Protein AF-A0A956CUQ5-F1 (afdb_monomer_lite)

Secondary structure (DSSP, 8-state):
-PPPPPPPPPPP-SS-B--TT-EEEEEESTTHHHHHHHHHHH-TTPEEEEEEE-SSSS-EEETTEEEE-GGGHHHHHHHSPPPSSEEEEESHHHHHHB--SEEEEE-TT--GGGS-HHHHHHHHT-SEEESS--HHHHHHHHHHT--

Structure (mmCIF, N/CA/C/O backbone):
data_AF-A0A956CUQ5-F1
#
_entry.id   AF-A0A956CUQ5-F1
#
loop_
_atom_site.group_PDB
_atom_site.id
_atom_site.type_symbol
_atom_site.label_atom_id
_atom_site.label_alt_id
_atom_site.label_comp_id
_atom_site.label_asym_id
_atom_site.label_entity_id
_atom_site.label_seq_id
_atom_site.pdbx_PDB_ins_code
_atom_site.Cartn_x
_atom_site.Cartn_y
_atom_site.Cartn_z
_atom_site.occupancy
_atom_site.B_iso_or_equiv
_atom_site.auth_seq_id
_atom_site.auth_comp_id
_atom_site.auth_asym_id
_atom_site.auth_atom_id
_atom_site.pdbx_PDB_model_num
ATOM 1 N N . MET A 1 1 ? 12.816 15.672 -29.940 1.00 44.91 1 MET A N 1
ATOM 2 C CA . MET A 1 1 ? 12.404 15.738 -28.522 1.00 44.91 1 MET A CA 1
ATOM 3 C C . MET A 1 1 ? 12.889 14.462 -27.861 1.00 44.91 1 MET A C 1
ATOM 5 O O . MET A 1 1 ? 12.649 13.420 -28.460 1.00 44.91 1 MET A O 1
ATOM 9 N N . PRO A 1 2 ? 13.615 14.499 -26.732 1.00 43.72 2 PRO A N 1
ATOM 10 C CA . PRO A 1 2 ? 13.915 13.272 -26.004 1.00 43.72 2 PRO A CA 1
ATOM 11 C C . PRO A 1 2 ? 12.586 12.643 -25.578 1.00 43.72 2 PRO A C 1
ATOM 13 O O . PRO A 1 2 ? 11.739 13.327 -25.000 1.00 43.72 2 PRO A O 1
ATOM 16 N N . THR A 1 3 ? 12.372 11.378 -25.931 1.00 50.38 3 THR A N 1
ATOM 17 C CA . THR A 1 3 ? 11.249 10.590 -25.419 1.00 50.38 3 THR A CA 1
ATOM 18 C C . THR A 1 3 ? 11.297 10.672 -23.893 1.00 50.38 3 THR A C 1
ATOM 20 O O . THR A 1 3 ? 12.386 10.487 -23.338 1.00 50.38 3 THR A O 1
ATOM 23 N N . PRO A 1 4 ? 10.189 10.994 -23.198 1.00 54.94 4 PRO A N 1
ATOM 24 C CA . PRO A 1 4 ? 10.163 10.902 -21.747 1.00 54.94 4 PRO A CA 1
ATOM 25 C C . PRO A 1 4 ? 10.649 9.506 -21.371 1.00 54.94 4 PRO A C 1
ATOM 27 O O . PRO A 1 4 ? 10.117 8.525 -21.887 1.00 54.94 4 PRO A O 1
ATOM 30 N N . LEU A 1 5 ? 11.697 9.416 -20.548 1.00 65.88 5 LEU A N 1
ATOM 31 C CA . LEU A 1 5 ? 12.140 8.122 -20.047 1.00 65.88 5 LEU A CA 1
ATOM 32 C C . LEU A 1 5 ? 10.938 7.481 -19.353 1.00 65.88 5 LEU A C 1
ATOM 34 O O . LEU A 1 5 ? 10.342 8.095 -18.462 1.00 65.88 5 LEU A O 1
ATOM 38 N N . GLU A 1 6 ? 10.560 6.286 -19.800 1.00 76.56 6 GLU A N 1
ATOM 39 C CA . GLU A 1 6 ? 9.502 5.513 -19.159 1.00 76.56 6 GLU A CA 1
ATOM 40 C C . GLU A 1 6 ? 9.833 5.359 -17.675 1.00 76.56 6 GLU A C 1
ATOM 42 O O . GLU A 1 6 ? 11.005 5.238 -17.301 1.00 76.56 6 GLU A O 1
ATOM 47 N N . ARG A 1 7 ? 8.819 5.414 -16.804 1.00 80.19 7 ARG A N 1
ATOM 48 C CA . ARG A 1 7 ? 9.055 5.204 -15.371 1.00 80.19 7 ARG A CA 1
ATOM 49 C C . ARG A 1 7 ? 9.670 3.814 -15.172 1.00 80.19 7 ARG A C 1
ATOM 51 O O . ARG A 1 7 ? 9.205 2.877 -15.819 1.00 80.19 7 ARG A O 1
ATOM 58 N N . PRO A 1 8 ? 10.675 3.664 -14.289 1.00 89.50 8 PRO A N 1
ATOM 59 C CA . PRO A 1 8 ? 11.215 2.350 -13.983 1.00 89.50 8 PRO A CA 1
ATOM 60 C C . PRO A 1 8 ? 10.109 1.423 -13.482 1.00 89.50 8 PRO A C 1
ATOM 62 O O . PRO A 1 8 ? 9.234 1.846 -12.718 1.00 89.50 8 PRO A O 1
ATOM 65 N N . GLU A 1 9 ? 10.174 0.161 -13.886 1.00 89.81 9 GLU A N 1
ATOM 66 C CA . GLU A 1 9 ? 9.292 -0.860 -13.339 1.00 89.81 9 GLU A CA 1
ATOM 67 C C . GLU A 1 9 ? 9.594 -1.102 -11.849 1.00 89.81 9 GLU A C 1
ATOM 69 O O . GLU A 1 9 ? 10.741 -0.947 -11.411 1.00 89.81 9 GLU A O 1
ATOM 74 N N . PRO A 1 10 ? 8.588 -1.503 -11.051 1.00 91.81 10 PRO A N 1
ATOM 75 C CA . PRO A 1 10 ? 8.809 -1.929 -9.676 1.00 91.81 10 PRO A CA 1
ATOM 76 C C . PRO A 1 10 ? 9.825 -3.081 -9.601 1.00 91.81 10 PRO A C 1
ATOM 78 O O . PRO A 1 10 ? 9.662 -4.069 -10.322 1.00 91.81 10 PRO A O 1
ATOM 81 N N . PRO A 1 11 ? 10.852 -2.995 -8.735 1.00 93.69 11 PRO A N 1
ATOM 82 C CA . PRO A 1 11 ? 11.844 -4.055 -8.609 1.00 93.69 11 PRO A CA 1
ATOM 83 C C . PRO A 1 11 ? 11.231 -5.322 -8.004 1.00 93.69 11 PRO A C 1
ATOM 85 O O . PRO A 1 11 ? 10.273 -5.276 -7.230 1.00 93.69 11 PRO A O 1
ATOM 88 N N . ALA A 1 12 ? 11.827 -6.473 -8.313 1.00 93.88 12 ALA A N 1
ATOM 89 C CA . ALA A 1 12 ? 11.543 -7.705 -7.590 1.00 93.88 12 ALA A CA 1
ATOM 90 C C . ALA A 1 12 ? 12.210 -7.647 -6.207 1.00 93.88 12 ALA A C 1
ATOM 92 O O . ALA A 1 12 ? 13.434 -7.595 -6.105 1.00 93.88 12 ALA A O 1
ATOM 93 N N . ILE A 1 13 ? 11.406 -7.666 -5.144 1.00 94.62 13 ILE A N 1
ATOM 94 C CA . ILE A 1 13 ? 11.886 -7.569 -3.764 1.00 94.62 13 ILE A CA 1
ATOM 95 C C . ILE A 1 13 ? 11.675 -8.910 -3.072 1.00 94.62 13 ILE A C 1
ATOM 97 O O . ILE A 1 13 ? 10.548 -9.328 -2.823 1.00 94.62 13 ILE A O 1
ATOM 101 N N . ALA A 1 14 ? 12.780 -9.593 -2.766 1.00 91.50 14 ALA A N 1
ATOM 102 C CA . ALA A 1 14 ? 12.744 -10.893 -2.097 1.00 91.50 14 ALA A CA 1
ATOM 103 C C . ALA A 1 14 ? 12.267 -10.788 -0.639 1.00 91.50 14 ALA A C 1
ATOM 105 O O . ALA A 1 14 ? 11.558 -11.668 -0.156 1.00 91.50 14 ALA A O 1
ATOM 106 N N . THR A 1 15 ? 12.634 -9.699 0.043 1.00 95.31 15 THR A N 1
ATOM 107 C CA . THR A 1 15 ? 12.302 -9.464 1.452 1.00 95.31 15 THR A CA 1
ATOM 108 C C . THR A 1 15 ? 11.722 -8.061 1.619 1.00 95.31 15 THR A C 1
ATOM 110 O O . THR A 1 15 ? 12.484 -7.109 1.808 1.00 95.31 15 THR A O 1
ATOM 113 N N . PRO A 1 16 ? 10.390 -7.907 1.532 1.00 96.50 16 PRO A N 1
ATOM 114 C CA . PRO A 1 16 ? 9.736 -6.628 1.780 1.00 96.50 16 PRO A CA 1
ATOM 115 C C . PRO A 1 16 ? 9.968 -6.140 3.215 1.00 96.50 16 PRO A C 1
ATOM 117 O O . PRO A 1 16 ? 10.102 -6.940 4.146 1.00 96.50 16 PRO A O 1
ATOM 120 N N . LEU A 1 17 ? 9.987 -4.821 3.404 1.00 97.19 17 LEU A N 1
ATOM 121 C CA . LEU A 1 17 ? 10.137 -4.194 4.716 1.00 97.19 17 LEU A CA 1
ATOM 122 C C . LEU A 1 17 ? 8.955 -4.541 5.610 1.00 97.19 17 LEU A C 1
ATOM 124 O O . LEU A 1 17 ? 7.805 -4.434 5.196 1.00 97.19 17 LEU A O 1
ATOM 128 N N . ALA A 1 18 ? 9.238 -4.906 6.852 1.00 95.75 18 ALA A N 1
ATOM 129 C CA . ALA A 1 18 ? 8.221 -5.085 7.872 1.00 95.75 18 ALA A CA 1
ATOM 130 C C . ALA A 1 18 ? 8.372 -3.993 8.929 1.00 95.75 18 ALA A C 1
ATOM 132 O O . ALA A 1 18 ? 9.486 -3.698 9.359 1.00 95.75 18 ALA A O 1
ATOM 133 N N . PHE A 1 19 ? 7.242 -3.455 9.381 1.00 93.81 19 PHE A N 1
ATOM 134 C CA . PHE A 1 19 ? 7.180 -2.431 10.420 1.00 93.81 19 PHE A CA 1
ATOM 135 C C . PHE A 1 19 ? 6.326 -2.951 11.584 1.00 93.81 19 PHE A C 1
ATOM 137 O O . PHE A 1 19 ? 5.116 -2.723 11.621 1.00 93.81 19 PHE A O 1
ATOM 144 N N . PRO A 1 20 ? 6.918 -3.735 12.507 1.00 91.62 20 PRO A N 1
ATOM 145 C CA . PRO A 1 20 ? 6.187 -4.302 13.634 1.00 91.62 20 PRO A CA 1
ATOM 146 C C . PRO A 1 20 ? 5.506 -3.214 14.469 1.00 91.62 20 PRO A C 1
ATOM 148 O O . PRO A 1 20 ? 6.112 -2.192 14.778 1.00 91.62 20 PRO A O 1
ATOM 151 N N . GLY A 1 21 ? 4.247 -3.444 14.847 1.00 91.00 21 GLY A N 1
ATOM 152 C CA . GLY A 1 21 ? 3.456 -2.478 15.617 1.00 91.00 21 GLY A CA 1
ATOM 153 C C . GLY A 1 21 ? 2.864 -1.330 14.794 1.00 91.00 21 GLY A C 1
ATOM 154 O O . GLY A 1 21 ? 2.155 -0.502 15.353 1.00 91.00 21 GLY A O 1
ATOM 155 N N . THR A 1 22 ? 3.112 -1.284 13.482 1.00 94.81 22 THR A N 1
ATOM 156 C CA . THR A 1 22 ? 2.431 -0.384 12.546 1.00 94.81 22 THR A CA 1
ATOM 157 C C . THR A 1 22 ? 1.457 -1.189 11.693 1.00 94.81 22 THR A C 1
ATOM 159 O O . THR A 1 22 ? 1.841 -2.171 11.058 1.00 94.81 22 THR A O 1
ATOM 162 N N . THR A 1 23 ? 0.201 -0.760 11.637 1.00 96.56 23 THR A N 1
ATOM 163 C CA . THR A 1 23 ? -0.746 -1.245 10.631 1.00 96.56 23 THR A CA 1
ATOM 164 C C . THR A 1 23 ? -0.410 -0.579 9.308 1.00 96.56 23 THR A C 1
ATOM 166 O O . THR A 1 23 ? -0.436 0.646 9.205 1.00 96.56 23 THR A O 1
ATOM 169 N N . VAL A 1 24 ? -0.076 -1.371 8.292 1.00 97.38 24 VAL A N 1
ATOM 170 C CA . VAL A 1 24 ? 0.302 -0.842 6.978 1.00 97.38 24 VAL A CA 1
ATOM 171 C C . VAL A 1 24 ? -0.757 -1.205 5.951 1.00 97.38 24 VAL A C 1
ATOM 173 O O . VAL A 1 24 ? -1.022 -2.382 5.714 1.00 97.38 24 VAL A O 1
ATOM 176 N N . VAL A 1 25 ? -1.328 -0.200 5.301 1.00 98.12 25 VAL A N 1
ATOM 177 C CA . VAL A 1 25 ? -2.223 -0.372 4.156 1.00 98.12 25 VAL A CA 1
ATOM 178 C C . VAL A 1 25 ? -1.455 0.020 2.904 1.00 98.12 25 VAL A C 1
ATOM 180 O O . VAL A 1 25 ? -1.044 1.167 2.782 1.00 98.12 25 VAL A O 1
ATOM 183 N N . ALA A 1 26 ? -1.246 -0.909 1.977 1.00 98.19 26 ALA A N 1
ATOM 184 C CA . ALA A 1 26 ? -0.696 -0.597 0.662 1.00 98.19 26 ALA A CA 1
ATOM 185 C C . ALA A 1 26 ? -1.841 -0.479 -0.342 1.00 98.19 26 ALA A C 1
ATOM 187 O O . ALA A 1 26 ? -2.580 -1.439 -0.548 1.00 98.19 26 ALA A O 1
ATOM 188 N N . VAL A 1 27 ? -1.975 0.682 -0.973 1.00 98.38 27 VAL A N 1
ATOM 189 C CA . VAL A 1 27 ? -2.978 0.950 -2.005 1.00 98.38 27 VAL A CA 1
ATOM 190 C C . VAL A 1 27 ? -2.255 1.204 -3.317 1.00 98.38 27 VAL A C 1
ATOM 192 O O . VAL A 1 27 ? -1.389 2.072 -3.388 1.00 98.38 27 VAL A O 1
ATOM 195 N N . PHE A 1 28 ? -2.603 0.470 -4.369 1.00 97.81 28 PHE A N 1
ATOM 196 C CA . PHE A 1 28 ? -2.052 0.741 -5.692 1.00 97.81 28 PHE A CA 1
ATOM 197 C C . PHE A 1 28 ? -3.093 0.609 -6.802 1.00 97.81 28 PHE A C 1
ATOM 199 O O . PHE A 1 28 ? -4.047 -0.165 -6.698 1.00 97.81 28 PHE A O 1
ATOM 206 N N . GLY A 1 29 ? -2.872 1.352 -7.883 1.00 96.31 29 GLY A N 1
ATOM 207 C CA . GLY A 1 29 ? -3.740 1.404 -9.054 1.00 96.31 29 GLY A CA 1
ATOM 208 C C . GLY A 1 29 ? -4.410 2.771 -9.238 1.00 96.31 29 GLY A C 1
ATOM 209 O O . GLY A 1 29 ? -4.146 3.718 -8.490 1.00 96.31 29 GLY A O 1
ATOM 210 N N . PRO A 1 30 ? -5.269 2.923 -10.257 1.00 95.81 30 PRO A N 1
ATOM 211 C CA . PRO A 1 30 ? -5.909 4.201 -10.544 1.00 95.81 30 PRO A CA 1
ATOM 212 C C . PRO A 1 30 ? -6.717 4.727 -9.351 1.00 95.81 30 PRO A C 1
ATOM 214 O O . PRO A 1 30 ? -7.491 4.008 -8.731 1.00 95.81 30 PRO A O 1
ATOM 217 N N . GLY A 1 31 ? -6.520 5.999 -8.997 1.00 95.81 31 GLY A N 1
ATOM 218 C CA . GLY A 1 31 ? -7.217 6.624 -7.867 1.00 95.81 31 GLY A CA 1
ATOM 219 C C . GLY A 1 31 ? -6.697 6.243 -6.472 1.00 95.81 31 GLY A C 1
ATOM 220 O O . GLY A 1 31 ? -7.294 6.669 -5.484 1.00 95.81 31 GLY A O 1
ATOM 221 N N . GLU A 1 32 ? -5.569 5.527 -6.368 1.00 96.75 32 GLU A N 1
ATOM 222 C CA . GLU A 1 32 ? -4.922 5.142 -5.098 1.00 96.75 32 GLU A CA 1
ATOM 223 C C . GLU A 1 32 ? -4.769 6.304 -4.107 1.00 96.75 32 GLU A C 1
ATOM 225 O O . GLU A 1 32 ? -5.074 6.152 -2.926 1.00 96.75 32 GLU A O 1
ATOM 230 N N . ARG A 1 33 ? -4.379 7.496 -4.583 1.00 96.06 33 ARG A N 1
ATOM 231 C CA . ARG A 1 33 ? -4.229 8.678 -3.725 1.00 96.06 33 ARG A CA 1
ATOM 232 C C . ARG A 1 33 ? -5.566 9.139 -3.157 1.00 96.06 33 ARG A C 1
ATOM 234 O O . ARG A 1 33 ? -5.656 9.383 -1.964 1.00 96.06 33 ARG A O 1
ATOM 241 N N . ALA A 1 34 ? -6.601 9.249 -3.988 1.00 96.31 34 ALA A N 1
ATOM 242 C CA . ALA A 1 34 ? -7.923 9.669 -3.526 1.00 96.31 34 ALA A CA 1
ATOM 243 C C . ALA A 1 34 ? -8.505 8.664 -2.519 1.00 96.31 34 ALA A C 1
ATOM 245 O O . ALA A 1 34 ? -9.110 9.058 -1.526 1.00 96.31 34 ALA A O 1
ATOM 246 N N . PHE A 1 35 ? -8.267 7.370 -2.746 1.00 97.88 35 PHE A N 1
ATOM 247 C CA . PHE A 1 35 ? -8.653 6.313 -1.820 1.00 97.88 35 PHE A CA 1
ATOM 248 C C . PHE A 1 35 ? -7.914 6.430 -0.478 1.00 97.88 35 PHE A C 1
ATOM 250 O O . PHE A 1 35 ? -8.543 6.404 0.577 1.00 97.88 35 PHE A O 1
ATOM 257 N N . ALA A 1 36 ? -6.594 6.619 -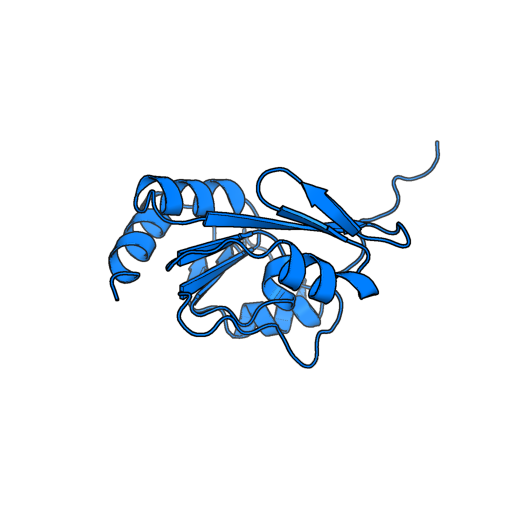0.506 1.00 96.94 36 ALA A N 1
ATOM 258 C CA . ALA A 1 36 ? -5.784 6.794 0.696 1.00 96.94 36 ALA A CA 1
ATOM 259 C C . ALA A 1 36 ? -6.150 8.065 1.479 1.00 96.94 36 ALA A C 1
ATOM 261 O O . ALA A 1 36 ? -6.239 8.036 2.704 1.00 96.94 36 ALA A O 1
ATOM 262 N N . GLU A 1 37 ? -6.430 9.164 0.780 1.00 96.19 37 GLU A N 1
ATOM 263 C CA . GLU A 1 37 ? -6.915 10.407 1.382 1.00 96.19 37 GLU A CA 1
ATOM 264 C C . GLU A 1 37 ? -8.273 10.226 2.066 1.00 96.19 37 GLU A C 1
ATOM 266 O O . GLU A 1 37 ? -8.482 10.75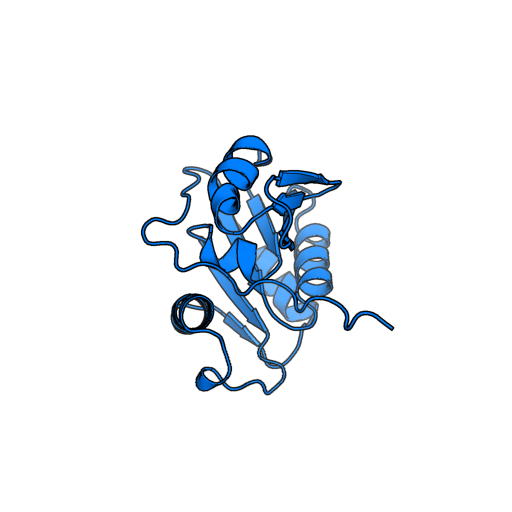1 3.156 1.00 96.19 37 GLU A O 1
ATOM 271 N N . ALA A 1 38 ? -9.176 9.431 1.486 1.00 96.88 38 ALA A N 1
ATOM 272 C CA . ALA A 1 38 ? -10.441 9.090 2.129 1.00 96.88 38 ALA A CA 1
ATOM 273 C C . ALA A 1 38 ? -10.236 8.242 3.401 1.00 96.88 38 ALA A C 1
ATOM 275 O O . ALA A 1 38 ? -10.909 8.483 4.404 1.00 96.88 38 ALA A O 1
ATOM 276 N N . ILE A 1 39 ? -9.263 7.316 3.413 1.00 96.69 39 ILE A N 1
ATOM 277 C CA . ILE A 1 39 ? -8.873 6.611 4.648 1.00 96.69 39 ILE A CA 1
ATOM 278 C C . ILE A 1 39 ? -8.363 7.615 5.685 1.00 96.69 39 ILE A C 1
ATOM 280 O O . ILE A 1 39 ? -8.827 7.588 6.821 1.00 96.69 39 ILE A O 1
ATOM 284 N N . ARG A 1 40 ? -7.450 8.521 5.309 1.00 95.31 40 ARG A N 1
ATOM 285 C CA . ARG A 1 40 ? -6.904 9.537 6.225 1.00 95.31 40 ARG A CA 1
ATOM 286 C C . ARG A 1 40 ? -7.980 10.491 6.747 1.00 95.31 40 ARG A C 1
ATOM 288 O O . ARG A 1 40 ? -7.939 10.875 7.909 1.00 95.31 40 ARG A O 1
ATOM 295 N N . ALA A 1 41 ? -8.963 10.858 5.930 1.00 95.50 41 ALA A N 1
ATOM 296 C CA . ALA A 1 41 ? -10.082 11.685 6.373 1.00 95.50 41 ALA A CA 1
ATOM 297 C C . ALA A 1 41 ? -10.904 10.992 7.476 1.00 95.50 41 ALA A C 1
ATOM 299 O O . ALA A 1 41 ? -11.341 11.648 8.420 1.00 95.50 41 ALA A O 1
ATOM 300 N N . ALA A 1 42 ? -11.074 9.669 7.385 1.00 95.56 42 ALA A N 1
ATOM 301 C CA . ALA A 1 42 ? -11.726 8.860 8.413 1.00 95.56 42 ALA A CA 1
ATOM 302 C C . ALA A 1 42 ? -10.799 8.498 9.594 1.00 95.56 42 ALA A C 1
ATOM 304 O O . ALA A 1 42 ? -11.287 8.218 10.689 1.00 95.56 42 ALA A O 1
ATOM 305 N N . ARG A 1 43 ? -9.476 8.501 9.383 1.00 94.88 43 ARG A N 1
ATOM 306 C CA . ARG A 1 43 ? -8.422 8.167 10.357 1.00 94.88 43 ARG A CA 1
ATOM 307 C C . ARG A 1 43 ? -7.313 9.228 10.315 1.00 94.88 43 ARG A C 1
ATOM 309 O O . ARG A 1 43 ? -6.289 9.005 9.665 1.00 94.88 43 ARG A O 1
ATOM 316 N N . PRO A 1 44 ? -7.496 10.395 10.964 1.00 94.06 44 PRO A N 1
ATOM 317 C CA . PRO A 1 44 ? -6.543 11.507 10.890 1.00 94.06 44 PRO A CA 1
ATOM 318 C C . PRO A 1 44 ? -5.137 11.185 11.414 1.00 94.06 44 PRO A C 1
ATOM 320 O O . PRO A 1 44 ? -4.187 11.895 11.097 1.00 94.06 44 PRO A O 1
ATOM 323 N N . GLU A 1 45 ? -4.990 10.125 12.210 1.00 93.56 45 GLU A N 1
ATOM 324 C CA . GLU A 1 45 ? -3.707 9.601 12.675 1.00 93.56 45 GLU A CA 1
ATOM 325 C C . GLU A 1 45 ? -2.932 8.813 11.606 1.00 93.56 45 GLU A C 1
ATOM 327 O O . GLU A 1 45 ? -1.764 8.487 11.819 1.00 93.56 45 GLU A O 1
ATOM 332 N N . ALA A 1 46 ? -3.569 8.477 10.478 1.00 95.38 46 ALA A N 1
ATOM 333 C CA . ALA A 1 46 ? -2.941 7.749 9.387 1.00 95.38 46 ALA A CA 1
ATOM 334 C C . ALA A 1 46 ? -1.908 8.626 8.671 1.00 95.38 46 ALA A C 1
ATOM 336 O O . ALA A 1 46 ? -2.240 9.660 8.081 1.00 95.38 46 ALA A O 1
ATOM 337 N N . ALA A 1 47 ? -0.654 8.179 8.655 1.00 95.88 47 ALA A N 1
ATOM 338 C CA . ALA A 1 47 ? 0.368 8.797 7.823 1.00 95.88 47 ALA A CA 1
ATOM 339 C C . ALA A 1 47 ? 0.215 8.331 6.367 1.00 95.88 47 ALA A C 1
ATOM 341 O O . ALA A 1 47 ? 0.036 7.140 6.113 1.00 95.88 47 ALA A O 1
ATOM 342 N N . LEU A 1 48 ? 0.316 9.260 5.412 1.00 95.94 48 LEU A N 1
ATOM 343 C CA . LEU A 1 48 ? 0.374 8.932 3.985 1.00 95.94 48 LEU A CA 1
ATOM 344 C C . LEU A 1 48 ? 1.826 8.875 3.521 1.00 95.94 48 LEU A C 1
ATOM 346 O O . LEU A 1 48 ? 2.603 9.779 3.831 1.00 95.94 48 LEU A O 1
ATOM 350 N N . VAL A 1 49 ? 2.171 7.825 2.774 1.00 96.62 49 VAL A N 1
ATOM 351 C CA . VAL A 1 49 ? 3.517 7.633 2.218 1.00 96.62 49 VAL A CA 1
ATOM 352 C C . VAL A 1 49 ? 3.429 7.233 0.752 1.00 96.62 49 VAL A C 1
ATOM 354 O O . VAL A 1 49 ? 2.862 6.205 0.411 1.00 96.62 49 VAL A O 1
ATOM 357 N N . GLU A 1 50 ? 4.043 7.994 -0.137 1.00 95.81 50 GLU A N 1
ATOM 358 C CA . GLU A 1 50 ? 4.193 7.613 -1.539 1.00 95.81 50 GLU A CA 1
ATOM 359 C C . GLU A 1 50 ? 5.626 7.191 -1.840 1.00 95.81 50 GLU A C 1
ATOM 361 O O . GLU A 1 50 ? 6.579 7.869 -1.457 1.00 95.81 50 GLU A O 1
ATOM 366 N N . ALA A 1 51 ? 5.791 6.099 -2.584 1.00 94.81 51 ALA A N 1
ATOM 367 C CA . ALA A 1 51 ? 7.080 5.738 -3.158 1.00 94.81 51 ALA A CA 1
ATOM 368 C C . ALA A 1 51 ? 7.021 5.858 -4.681 1.00 94.81 51 ALA A C 1
ATOM 370 O O . ALA A 1 51 ? 6.271 5.144 -5.347 1.00 94.81 51 ALA A O 1
ATOM 371 N N . THR A 1 52 ? 7.840 6.745 -5.244 1.00 93.81 52 THR A N 1
ATOM 372 C CA . THR A 1 52 ? 7.972 6.912 -6.698 1.00 93.81 52 THR A CA 1
ATOM 373 C C . THR A 1 52 ? 9.343 6.447 -7.173 1.00 93.81 52 THR A C 1
ATOM 375 O O . THR A 1 52 ? 10.365 6.766 -6.568 1.00 93.81 52 THR A O 1
ATOM 378 N N . LEU A 1 53 ? 9.385 5.737 -8.302 1.00 93.62 53 LEU A N 1
ATOM 379 C CA . LEU A 1 53 ? 10.636 5.306 -8.923 1.00 93.62 53 LEU A CA 1
ATOM 380 C C . LEU A 1 53 ? 11.143 6.302 -9.963 1.00 93.62 53 LEU A C 1
ATOM 382 O O . LEU A 1 53 ? 10.367 6.869 -10.736 1.00 93.62 53 LEU A O 1
ATOM 386 N N . ARG A 1 54 ? 12.466 6.471 -10.015 1.00 91.75 54 ARG A N 1
ATOM 387 C CA . ARG A 1 54 ? 13.180 7.232 -11.050 1.00 91.75 54 ARG A CA 1
ATOM 388 C C . ARG A 1 54 ? 14.471 6.530 -11.466 1.00 91.75 54 ARG A C 1
ATOM 390 O O . ARG A 1 54 ? 15.074 5.828 -10.669 1.00 91.75 54 ARG A O 1
ATOM 397 N N . HIS A 1 55 ? 14.942 6.797 -12.683 1.00 86.38 55 HIS A N 1
ATOM 398 C CA . HIS A 1 55 ? 16.231 6.288 -13.192 1.00 86.38 55 HIS A CA 1
ATOM 399 C C . HIS A 1 55 ? 17.468 6.978 -12.590 1.00 86.38 55 HIS A C 1
ATOM 401 O O . HIS A 1 55 ? 18.592 6.657 -12.957 1.00 86.38 55 HIS A O 1
ATOM 407 N N . ALA A 1 56 ? 17.301 7.965 -11.705 1.00 79.81 56 ALA A N 1
ATOM 408 C CA . ALA A 1 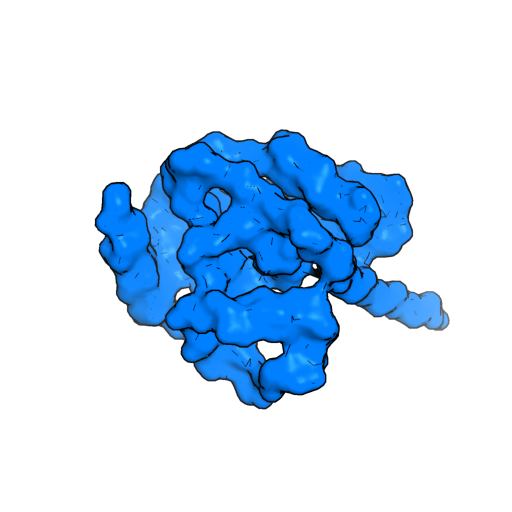56 ? 18.443 8.623 -11.070 1.00 79.81 56 ALA A CA 1
ATOM 409 C C . ALA A 1 56 ? 19.140 7.663 -10.099 1.00 79.81 56 ALA A C 1
ATOM 411 O O . ALA A 1 56 ? 18.462 6.918 -9.405 1.00 79.81 56 ALA A O 1
ATOM 412 N N . ALA A 1 57 ? 20.466 7.734 -9.987 1.00 74.12 57 ALA A N 1
ATOM 413 C CA . ALA A 1 57 ? 21.286 6.826 -9.176 1.00 74.12 57 ALA A CA 1
ATOM 414 C C . ALA A 1 57 ? 21.189 7.044 -7.643 1.00 74.12 57 ALA A C 1
ATOM 416 O O . ALA A 1 57 ? 22.127 6.737 -6.912 1.00 74.12 57 ALA A O 1
ATOM 417 N N . SER A 1 58 ? 20.095 7.624 -7.139 1.00 87.69 58 SER A N 1
ATOM 418 C CA . SER A 1 58 ? 19.915 7.951 -5.718 1.00 87.69 58 SER A CA 1
ATOM 419 C C . SER A 1 58 ? 18.443 8.130 -5.337 1.00 87.69 58 SER A C 1
ATOM 421 O O . SER A 1 58 ? 17.549 8.147 -6.196 1.00 87.69 58 SER A O 1
ATOM 423 N N . TRP A 1 59 ? 18.188 8.320 -4.040 1.00 93.50 59 TRP A N 1
ATOM 424 C CA . TRP A 1 59 ? 16.875 8.677 -3.514 1.00 93.50 59 TRP A CA 1
ATOM 425 C C . TRP A 1 59 ? 16.856 10.075 -2.880 1.00 93.50 59 TRP A C 1
ATOM 427 O O . TRP A 1 59 ? 17.898 10.627 -2.533 1.00 93.50 59 TRP A O 1
ATOM 437 N N . GLU A 1 60 ? 15.668 10.668 -2.792 1.00 92.81 60 GLU A N 1
ATOM 438 C CA . GLU A 1 60 ? 15.409 11.938 -2.109 1.00 92.81 60 GLU A CA 1
ATOM 439 C C . GLU A 1 60 ? 14.071 11.877 -1.348 1.00 92.81 60 GLU A C 1
ATOM 441 O O . GLU A 1 60 ? 13.116 11.263 -1.848 1.00 92.81 60 GLU A O 1
ATOM 446 N N . PRO A 1 61 ? 13.969 12.507 -0.164 1.00 90.69 61 PRO A N 1
ATOM 447 C CA . PRO A 1 61 ? 12.699 12.646 0.536 1.00 90.69 61 PRO A CA 1
ATOM 448 C C . PRO A 1 61 ? 11.785 13.644 -0.183 1.00 90.69 61 PRO A C 1
ATOM 450 O O . PRO A 1 61 ? 12.243 14.588 -0.833 1.00 90.69 61 PRO A O 1
ATOM 453 N N . ARG A 1 62 ? 10.475 13.460 -0.028 1.00 89.06 62 ARG A N 1
ATOM 454 C CA . ARG A 1 62 ? 9.435 14.400 -0.454 1.00 89.06 62 ARG A CA 1
ATOM 455 C C . ARG A 1 62 ? 8.382 14.554 0.628 1.00 89.06 62 ARG A C 1
ATOM 457 O O . ARG A 1 62 ? 8.303 13.752 1.555 1.00 89.06 62 ARG A O 1
ATOM 464 N N . ASP A 1 63 ? 7.568 15.593 0.488 1.00 85.00 63 ASP A N 1
ATOM 465 C CA . ASP A 1 63 ? 6.398 15.754 1.341 1.00 85.00 63 ASP A CA 1
ATOM 466 C C . ASP A 1 63 ? 5.484 14.529 1.192 1.00 85.00 63 ASP A C 1
ATOM 468 O O . ASP A 1 63 ? 5.040 14.210 0.086 1.00 85.00 63 ASP A O 1
ATOM 472 N N . GLY A 1 64 ? 5.300 13.793 2.289 1.00 83.44 64 GLY A N 1
ATOM 473 C CA . GLY A 1 64 ? 4.533 12.550 2.314 1.00 83.44 64 GLY A CA 1
ATOM 474 C C . GLY A 1 64 ? 5.119 11.392 1.496 1.00 83.44 64 GLY A C 1
ATOM 475 O O . GLY A 1 64 ? 4.348 10.563 1.020 1.00 83.44 64 GLY A O 1
ATOM 476 N N . GLY A 1 65 ? 6.441 11.300 1.283 1.00 91.38 65 GLY A N 1
ATOM 477 C CA . GLY A 1 65 ? 6.999 10.159 0.546 1.00 91.38 65 GLY A CA 1
ATOM 478 C C . GLY A 1 65 ? 8.485 10.210 0.195 1.00 91.38 65 GLY A C 1
ATOM 479 O O . GLY A 1 65 ? 9.259 11.009 0.717 1.00 91.38 65 GLY A O 1
ATOM 480 N N . VAL A 1 66 ? 8.882 9.342 -0.735 1.00 94.44 66 VAL A N 1
ATOM 481 C CA . VAL A 1 66 ? 10.241 9.251 -1.283 1.00 94.44 66 VAL A CA 1
ATOM 482 C C . VAL A 1 66 ? 10.224 9.090 -2.794 1.00 94.44 66 VAL A C 1
ATOM 484 O O . VAL A 1 66 ? 9.326 8.477 -3.378 1.00 94.44 66 VAL A O 1
ATOM 487 N N . VAL A 1 67 ? 11.273 9.597 -3.436 1.00 94.38 67 VAL A N 1
ATOM 488 C CA . VAL A 1 67 ? 11.580 9.268 -4.827 1.00 94.38 67 VAL A CA 1
ATOM 489 C C . VAL A 1 67 ? 12.925 8.576 -4.874 1.00 94.38 67 VAL A C 1
ATOM 491 O O . VAL A 1 67 ? 13.918 9.156 -4.450 1.00 94.38 67 VAL A O 1
ATOM 494 N N . ALA A 1 68 ? 12.973 7.353 -5.393 1.00 94.69 68 ALA A N 1
ATOM 495 C CA . ALA A 1 68 ? 14.153 6.499 -5.309 1.00 94.69 68 ALA A CA 1
ATOM 496 C C . ALA A 1 68 ? 14.496 5.819 -6.638 1.00 94.69 68 ALA A C 1
ATOM 498 O O . ALA A 1 68 ? 13.626 5.559 -7.472 1.00 94.69 68 ALA A O 1
ATOM 499 N N . HIS A 1 69 ? 15.777 5.497 -6.813 1.00 94.94 69 HIS A N 1
ATOM 500 C CA . HIS A 1 69 ? 16.188 4.430 -7.723 1.00 94.94 69 HIS A CA 1
ATOM 501 C C . HIS A 1 69 ? 15.575 3.093 -7.269 1.00 94.94 69 HIS A C 1
ATOM 503 O O . HIS A 1 69 ? 15.484 2.890 -6.054 1.00 94.94 69 HIS A O 1
ATOM 509 N N . PRO A 1 70 ? 15.225 2.153 -8.172 1.00 94.38 70 PRO A N 1
ATOM 510 C CA . PRO A 1 70 ? 14.775 0.813 -7.783 1.00 94.38 70 PRO A CA 1
ATOM 511 C C . PRO A 1 70 ? 15.694 0.130 -6.760 1.00 94.38 70 PRO A C 1
ATOM 513 O O . PRO A 1 70 ? 15.209 -0.377 -5.752 1.00 94.38 70 PRO A O 1
ATOM 516 N N . ASP A 1 71 ? 17.013 0.219 -6.952 1.00 94.12 71 ASP A N 1
ATOM 517 C CA . ASP A 1 71 ? 17.999 -0.386 -6.038 1.00 94.12 71 ASP A CA 1
ATOM 518 C C . ASP A 1 71 ? 18.086 0.310 -4.669 1.00 94.12 71 ASP A C 1
ATOM 520 O O . ASP A 1 71 ? 18.548 -0.288 -3.704 1.00 94.12 71 ASP A O 1
ATOM 524 N N . ALA A 1 72 ? 17.639 1.565 -4.569 1.00 95.00 72 ALA A N 1
ATOM 525 C CA . ALA A 1 72 ? 17.670 2.358 -3.337 1.00 95.00 72 ALA A CA 1
ATOM 526 C C . ALA A 1 72 ? 16.302 2.428 -2.634 1.00 95.00 72 ALA A C 1
ATOM 528 O O . ALA A 1 72 ? 16.176 3.076 -1.597 1.00 95.00 72 ALA A O 1
ATOM 529 N N . LEU A 1 73 ? 15.265 1.792 -3.192 1.00 95.62 73 LEU A N 1
ATOM 530 C CA . LEU A 1 73 ? 13.880 1.924 -2.731 1.00 95.62 73 LEU A CA 1
ATOM 531 C C . LEU A 1 73 ? 13.695 1.494 -1.270 1.00 95.62 73 LEU A C 1
ATOM 533 O O . LEU A 1 73 ? 13.027 2.182 -0.501 1.00 95.62 73 LEU A O 1
ATOM 537 N N . LEU A 1 74 ? 14.286 0.359 -0.890 1.00 95.88 74 LEU A N 1
ATOM 538 C CA . LEU A 1 74 ? 14.164 -0.175 0.466 1.00 95.88 74 LEU A CA 1
ATOM 539 C C . LEU A 1 74 ? 14.833 0.737 1.495 1.00 95.88 74 LEU A C 1
ATOM 541 O O . LEU A 1 74 ? 14.280 0.952 2.569 1.00 95.88 74 LEU A O 1
ATOM 545 N N . ASP A 1 75 ? 16.004 1.278 1.175 1.00 95.12 75 ASP A N 1
ATOM 546 C CA . ASP A 1 75 ? 16.734 2.146 2.096 1.00 95.12 75 ASP A CA 1
ATOM 547 C C . ASP A 1 75 ? 16.046 3.507 2.225 1.00 95.12 75 ASP A C 1
ATOM 549 O O . ASP A 1 75 ? 15.818 3.969 3.341 1.00 95.12 75 ASP A O 1
ATOM 553 N N . ALA A 1 76 ? 15.557 4.063 1.113 1.00 94.62 76 ALA A N 1
ATOM 554 C CA . ALA A 1 76 ? 14.736 5.270 1.117 1.00 94.62 76 ALA A CA 1
ATOM 555 C C . ALA A 1 76 ? 13.502 5.133 2.025 1.00 94.62 76 ALA A C 1
ATOM 557 O O . ALA A 1 76 ? 13.228 6.003 2.848 1.00 94.62 76 ALA A O 1
ATOM 558 N N . LEU A 1 77 ? 12.762 4.025 1.902 1.00 95.62 77 LEU A N 1
ATOM 559 C CA . LEU A 1 77 ? 11.556 3.793 2.699 1.00 95.62 77 LEU A CA 1
ATOM 560 C C . LEU A 1 77 ? 11.850 3.537 4.176 1.00 95.62 77 LEU A C 1
ATOM 562 O O . LEU A 1 77 ? 11.068 3.976 5.010 1.00 95.62 77 LEU A O 1
ATOM 566 N N . LYS A 1 78 ? 12.950 2.854 4.515 1.00 94.44 78 LYS A N 1
ATOM 567 C CA . LYS A 1 78 ? 13.367 2.683 5.916 1.00 94.44 78 LYS A CA 1
ATOM 568 C C . LYS A 1 78 ? 13.689 4.023 6.569 1.00 94.44 78 LYS A C 1
ATOM 570 O O . LYS A 1 78 ? 13.298 4.244 7.709 1.00 94.44 78 LYS A O 1
ATOM 575 N N . GLU A 1 79 ? 14.417 4.887 5.865 1.00 91.81 79 GLU A N 1
ATOM 576 C CA . GLU A 1 79 ? 14.865 6.173 6.405 1.00 91.81 79 GLU A CA 1
ATOM 577 C C . GLU A 1 79 ? 13.731 7.198 6.500 1.00 91.81 79 GLU A C 1
ATOM 579 O O . GLU A 1 79 ? 13.662 7.950 7.470 1.00 91.81 79 GLU A O 1
ATOM 584 N N . ALA A 1 80 ? 12.820 7.213 5.527 1.00 90.88 80 ALA A N 1
ATOM 585 C CA . ALA A 1 80 ? 11.697 8.148 5.488 1.00 90.88 80 ALA A CA 1
ATOM 586 C C . ALA A 1 80 ? 10.420 7.623 6.170 1.00 90.88 80 ALA A C 1
ATOM 588 O O . ALA A 1 80 ? 9.371 8.264 6.067 1.00 90.88 80 ALA A O 1
ATOM 589 N N . TRP A 1 81 ? 10.470 6.456 6.822 1.00 93.81 81 TRP A N 1
ATOM 590 C CA . TRP A 1 81 ? 9.279 5.844 7.404 1.00 93.81 81 TRP A CA 1
ATOM 591 C C . TRP A 1 81 ? 8.673 6.737 8.499 1.00 93.81 81 TRP A C 1
ATOM 593 O O . TRP A 1 81 ? 9.373 7.099 9.450 1.00 93.81 81 TRP A O 1
ATOM 603 N N . PRO A 1 82 ? 7.376 7.083 8.423 1.00 91.56 82 PRO A N 1
ATOM 604 C CA . PRO A 1 82 ? 6.741 7.873 9.462 1.00 91.56 82 PRO A CA 1
ATOM 605 C C . PRO A 1 82 ? 6.522 7.035 10.725 1.00 91.56 82 PRO A C 1
ATOM 607 O O . PRO A 1 82 ? 6.160 5.859 10.673 1.00 91.56 82 PRO A O 1
ATOM 610 N N . ALA A 1 83 ? 6.681 7.663 11.886 1.00 87.06 83 ALA A N 1
ATOM 611 C CA . ALA A 1 83 ? 6.229 7.069 13.136 1.00 87.06 83 ALA A CA 1
ATOM 612 C C . ALA A 1 83 ? 4.698 7.143 13.216 1.00 87.06 83 ALA A C 1
ATOM 614 O O . ALA A 1 83 ? 4.114 8.204 12.998 1.00 87.06 83 ALA A O 1
ATOM 615 N N . GLY A 1 84 ? 4.045 6.037 13.565 1.00 89.56 84 GLY A N 1
ATOM 616 C CA . GLY A 1 84 ? 2.603 6.027 13.772 1.00 89.56 84 GLY A CA 1
ATOM 617 C C . GLY A 1 84 ? 2.017 4.620 13.847 1.00 89.56 84 GLY A C 1
ATOM 618 O O . GLY A 1 84 ? 2.667 3.657 13.441 1.00 89.56 84 GLY A O 1
ATOM 619 N N . PRO A 1 85 ? 0.786 4.485 14.368 1.00 93.75 85 PRO A N 1
ATOM 620 C CA . PRO A 1 85 ? 0.101 3.198 14.448 1.00 93.75 85 PRO A CA 1
ATOM 621 C C . PRO A 1 85 ? -0.480 2.752 13.098 1.00 93.75 85 PRO A C 1
ATOM 623 O O . PRO A 1 85 ? -0.741 1.565 12.914 1.00 93.75 85 PRO A O 1
ATOM 626 N N . LEU A 1 86 ? -0.688 3.684 12.160 1.00 96.44 86 LEU A N 1
ATOM 627 C CA . LEU A 1 86 ? -1.298 3.435 10.858 1.00 96.44 86 LEU A CA 1
ATOM 628 C C . LEU A 1 86 ? -0.556 4.208 9.763 1.00 96.44 86 LEU A C 1
ATOM 630 O O . LEU A 1 86 ? -0.421 5.430 9.831 1.00 96.44 86 LEU A O 1
ATOM 634 N N . VAL A 1 87 ? -0.112 3.487 8.738 1.00 97.12 87 VAL A N 1
ATOM 635 C CA . VAL A 1 87 ? 0.505 4.048 7.534 1.00 97.12 87 VAL A CA 1
ATOM 636 C C . VAL A 1 87 ? -0.273 3.566 6.320 1.00 97.12 87 VAL A C 1
ATOM 638 O O . VAL A 1 87 ? -0.450 2.364 6.131 1.00 97.12 87 VAL A O 1
ATOM 641 N N . VAL A 1 88 ? -0.720 4.500 5.486 1.00 97.75 88 VAL A N 1
ATOM 642 C CA . VAL A 1 88 ? -1.328 4.206 4.190 1.00 97.75 88 VAL A CA 1
ATOM 643 C C . VAL A 1 88 ? -0.328 4.589 3.114 1.00 97.75 88 VAL A C 1
ATOM 645 O O . VAL A 1 88 ? -0.101 5.766 2.826 1.00 97.75 88 VAL A O 1
ATOM 648 N N . GLY A 1 89 ? 0.307 3.576 2.546 1.00 97.56 89 GLY A N 1
ATOM 649 C CA . GLY A 1 89 ? 1.236 3.755 1.455 1.00 97.56 89 GLY A CA 1
ATOM 650 C C . GLY A 1 89 ? 0.561 3.650 0.100 1.00 97.56 89 GLY A C 1
ATOM 651 O O . GLY A 1 89 ? -0.295 2.787 -0.103 1.00 97.56 89 GLY A O 1
ATOM 652 N N . ILE A 1 90 ? 0.961 4.512 -0.829 1.00 97.50 90 ILE A N 1
ATOM 653 C CA . ILE A 1 90 ? 0.407 4.560 -2.178 1.00 97.50 90 ILE A CA 1
ATOM 654 C C . ILE A 1 90 ? 1.456 4.270 -3.249 1.00 97.50 90 ILE A C 1
ATOM 656 O O . ILE A 1 90 ? 2.633 4.629 -3.125 1.00 97.50 90 ILE A O 1
ATOM 660 N N . GLY A 1 91 ? 0.993 3.630 -4.318 1.00 96.12 91 GLY A N 1
ATOM 661 C C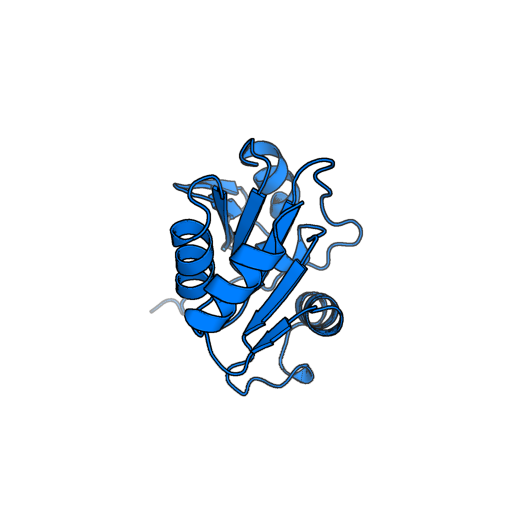A . GLY A 1 91 ? 1.764 3.384 -5.525 1.00 96.12 91 GLY A CA 1
ATOM 662 C C . GLY A 1 91 ? 2.398 2.002 -5.589 1.00 96.12 91 GLY A C 1
ATOM 663 O O . GLY A 1 91 ? 2.687 1.344 -4.587 1.00 96.12 91 GLY A O 1
ATOM 664 N N . ALA A 1 92 ? 2.664 1.571 -6.823 1.00 95.81 92 ALA A N 1
ATOM 665 C CA . ALA A 1 92 ? 3.213 0.251 -7.120 1.00 95.81 92 ALA A CA 1
ATOM 666 C C . ALA A 1 92 ? 4.548 -0.026 -6.412 1.00 95.81 92 ALA A C 1
ATOM 668 O O . ALA A 1 92 ? 4.773 -1.140 -5.945 1.00 95.81 92 ALA A O 1
ATOM 669 N N . ALA A 1 93 ? 5.427 0.977 -6.316 1.00 96.25 93 ALA A N 1
ATOM 670 C CA . ALA A 1 93 ? 6.727 0.816 -5.670 1.00 96.25 93 ALA A CA 1
ATOM 671 C C . ALA A 1 93 ? 6.585 0.575 -4.162 1.00 96.25 93 ALA A C 1
ATOM 673 O O . ALA A 1 93 ? 7.264 -0.290 -3.617 1.00 96.25 93 ALA A O 1
ATOM 674 N N . PHE A 1 94 ? 5.665 1.280 -3.497 1.00 97.44 94 PHE A N 1
ATOM 675 C CA . PHE A 1 94 ? 5.387 1.051 -2.082 1.00 97.44 94 PHE A CA 1
ATOM 676 C C . PHE A 1 94 ? 4.825 -0.358 -1.872 1.00 97.44 94 PHE A C 1
ATOM 678 O O . PHE A 1 94 ? 5.303 -1.098 -1.013 1.00 97.44 94 PHE A O 1
ATOM 685 N N . ALA A 1 95 ? 3.852 -0.743 -2.703 1.00 97.62 95 ALA A N 1
ATOM 686 C CA . ALA A 1 95 ? 3.159 -2.020 -2.601 1.00 97.62 95 ALA A CA 1
ATOM 687 C C . ALA A 1 95 ? 4.098 -3.234 -2.731 1.00 97.62 95 ALA A C 1
ATOM 689 O O . ALA A 1 95 ? 3.905 -4.222 -2.030 1.00 97.62 95 ALA A O 1
ATOM 690 N N . VAL A 1 96 ? 5.135 -3.164 -3.577 1.00 97.31 96 VAL A N 1
ATOM 691 C CA . VAL A 1 96 ? 6.141 -4.242 -3.687 1.00 97.31 96 VAL A CA 1
ATOM 692 C C . VAL A 1 96 ? 7.213 -4.190 -2.599 1.00 97.31 96 VAL A C 1
ATOM 694 O O . VAL A 1 96 ? 7.832 -5.208 -2.296 1.00 97.31 96 VAL A O 1
ATOM 697 N N . ALA A 1 97 ? 7.466 -3.012 -2.026 1.00 97.44 97 ALA A N 1
ATOM 698 C CA . ALA A 1 97 ? 8.572 -2.804 -1.099 1.00 97.44 97 ALA A CA 1
ATOM 699 C C . ALA A 1 97 ? 8.227 -3.099 0.353 1.00 97.44 97 ALA A C 1
ATOM 701 O O . ALA A 1 97 ? 9.130 -3.393 1.137 1.00 97.44 97 ALA A O 1
ATOM 702 N N . VAL A 1 98 ? 6.950 -3.026 0.720 1.00 97.06 98 VAL A N 1
ATOM 703 C CA . VAL A 1 98 ? 6.513 -3.132 2.109 1.00 97.06 98 VAL A CA 1
ATOM 704 C C . VAL A 1 98 ? 5.600 -4.331 2.290 1.00 97.06 98 VAL A C 1
ATOM 706 O O . VAL A 1 98 ? 4.665 -4.560 1.528 1.00 97.06 98 VAL A O 1
ATOM 709 N N . LYS A 1 99 ? 5.844 -5.089 3.356 1.00 96.75 99 LYS A N 1
ATOM 710 C CA . LYS A 1 99 ? 4.933 -6.117 3.840 1.00 96.75 99 LYS A CA 1
ATOM 711 C C . LYS A 1 99 ? 3.720 -5.438 4.475 1.00 96.75 99 LYS A C 1
ATOM 713 O O . LYS A 1 99 ? 3.730 -5.122 5.664 1.00 96.75 99 LYS A O 1
ATOM 718 N N . ALA A 1 100 ? 2.694 -5.195 3.669 1.00 96.50 100 ALA A N 1
ATOM 719 C CA . ALA A 1 100 ? 1.467 -4.563 4.125 1.00 96.50 100 ALA A CA 1
ATOM 720 C C . ALA A 1 100 ? 0.602 -5.517 4.965 1.00 96.50 100 ALA A C 1
ATOM 722 O O . ALA A 1 100 ? 0.549 -6.721 4.716 1.00 96.50 100 ALA A O 1
ATOM 723 N N . THR A 1 101 ? -0.098 -4.960 5.950 1.00 96.25 101 THR A N 1
ATOM 724 C CA . THR A 1 101 ? -1.169 -5.632 6.696 1.00 96.25 101 THR A CA 1
ATOM 725 C C . THR A 1 101 ? -2.391 -5.839 5.808 1.00 96.25 101 THR A C 1
ATOM 727 O O . THR A 1 101 ? -3.014 -6.896 5.844 1.00 96.25 101 THR A O 1
ATOM 730 N N . VAL A 1 102 ? -2.718 -4.831 4.997 1.00 97.38 102 VAL A N 1
ATOM 731 C CA . VAL A 1 102 ? -3.804 -4.872 4.019 1.00 97.38 102 VAL A CA 1
ATOM 732 C C . VAL A 1 102 ? -3.267 -4.381 2.686 1.00 97.38 102 VAL A C 1
ATOM 734 O O . VAL A 1 102 ? -2.691 -3.298 2.601 1.00 97.38 102 VAL A O 1
ATOM 737 N N . VAL A 1 103 ? -3.484 -5.168 1.639 1.00 98.25 103 VAL A N 1
ATOM 738 C 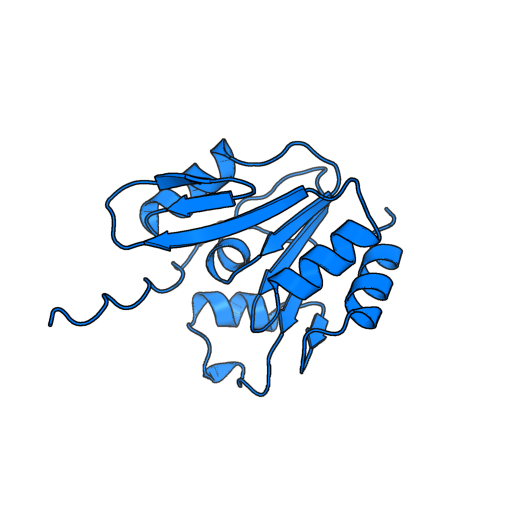CA . VAL A 1 103 ? -3.206 -4.766 0.261 1.00 98.25 103 VAL A CA 1
ATOM 739 C C . VAL A 1 103 ? -4.531 -4.466 -0.433 1.00 98.25 103 VAL A C 1
ATOM 741 O O . VAL A 1 103 ? -5.439 -5.300 -0.436 1.00 98.25 103 VAL A O 1
ATOM 744 N N . VAL A 1 104 ? -4.625 -3.276 -1.022 1.00 98.38 104 VAL A N 1
ATOM 745 C CA . VAL A 1 104 ? -5.751 -2.813 -1.830 1.00 98.38 104 VAL A CA 1
ATOM 746 C C . VAL A 1 104 ? -5.266 -2.601 -3.256 1.00 98.38 104 VAL A C 1
ATOM 748 O O . VAL A 1 104 ? -4.401 -1.762 -3.515 1.00 98.38 104 VAL A O 1
ATOM 751 N N . TRP A 1 105 ? -5.851 -3.346 -4.185 1.00 98.25 105 TRP A N 1
ATOM 752 C CA . TRP A 1 105 ? -5.613 -3.185 -5.609 1.00 98.25 105 TRP A CA 1
ATOM 753 C C . TRP A 1 105 ? -6.836 -2.550 -6.267 1.00 98.25 105 TRP A C 1
ATOM 755 O O . TRP A 1 105 ? -7.929 -3.113 -6.237 1.00 98.25 105 TRP A O 1
ATOM 765 N N . ILE A 1 106 ? -6.657 -1.385 -6.882 1.00 98.06 106 ILE A N 1
ATOM 766 C CA . ILE A 1 106 ? -7.676 -0.776 -7.735 1.00 98.06 106 ILE A CA 1
ATOM 767 C C . ILE A 1 106 ? -7.357 -1.176 -9.177 1.00 98.06 106 ILE A C 1
ATOM 769 O O . ILE A 1 106 ? -6.356 -0.744 -9.748 1.00 98.06 106 ILE A O 1
ATOM 773 N N . ALA A 1 107 ? -8.161 -2.079 -9.728 1.00 96.56 107 ALA A N 1
ATOM 774 C CA . ALA A 1 107 ? -7.943 -2.700 -11.022 1.00 96.56 107 ALA A CA 1
ATOM 775 C C . ALA A 1 107 ? -8.317 -1.775 -12.181 1.00 96.56 107 ALA A C 1
ATOM 777 O O . ALA A 1 107 ? -7.554 -1.712 -13.136 1.00 96.56 107 ALA A O 1
ATOM 778 N N . ASP A 1 108 ? -9.437 -1.047 -12.110 1.00 94.31 108 ASP A N 1
ATOM 779 C CA . ASP A 1 108 ? -9.915 -0.191 -13.214 1.00 94.31 108 ASP A CA 1
ATOM 780 C C . ASP A 1 108 ? -9.986 -0.945 -14.550 1.00 94.31 108 ASP A C 1
ATOM 782 O O . ASP A 1 108 ? -9.461 -0.520 -15.579 1.00 94.31 108 ASP A O 1
ATOM 786 N N . GLY A 1 109 ? -10.548 -2.160 -14.510 1.00 92.50 109 GLY A N 1
ATOM 787 C CA . GLY A 1 109 ? -10.596 -3.069 -15.655 1.00 92.50 109 GLY A CA 1
ATOM 788 C C . GLY A 1 109 ? -9.239 -3.622 -16.115 1.00 92.50 109 GLY A C 1
ATOM 789 O O . GLY A 1 109 ? -9.197 -4.405 -17.069 1.00 92.50 109 GLY A O 1
ATOM 790 N N . LEU A 1 110 ? -8.124 -3.267 -15.464 1.00 93.88 110 LEU A N 1
ATOM 791 C CA . LEU A 1 110 ? -6.801 -3.794 -15.780 1.00 93.88 110 LEU A CA 1
ATOM 792 C C . LEU A 1 110 ? -6.700 -5.256 -15.317 1.00 93.88 110 LEU A C 1
ATOM 794 O O . LEU A 1 110 ? -6.797 -5.539 -14.120 1.00 93.88 110 LEU A O 1
ATOM 798 N N . PRO A 1 111 ? -6.461 -6.220 -16.223 1.00 94.50 111 PRO A N 1
ATOM 799 C CA . PRO A 1 111 ? -6.358 -7.611 -15.827 1.00 94.50 111 PRO A CA 1
ATOM 800 C C . PRO A 1 111 ? -5.059 -7.857 -15.057 1.00 94.50 111 PRO A C 1
ATOM 802 O O . PRO A 1 111 ? -4.000 -7.328 -15.390 1.00 94.50 111 PRO A O 1
ATOM 805 N N . LEU A 1 112 ? -5.108 -8.776 -14.093 1.00 94.25 112 LEU A N 1
ATOM 806 C CA . LEU A 1 112 ? -3.961 -9.181 -13.271 1.00 94.25 112 LEU A CA 1
ATOM 807 C C . LEU A 1 112 ? -2.716 -9.551 -14.109 1.00 94.25 112 LEU A C 1
ATOM 809 O O . LEU A 1 112 ? -1.579 -9.276 -13.727 1.00 94.25 112 LEU A O 1
ATOM 813 N N . LEU A 1 113 ? -2.918 -10.170 -15.278 1.00 95.00 113 LEU A N 1
ATOM 814 C CA . LEU A 1 113 ? -1.837 -10.567 -16.188 1.00 95.00 113 LEU A CA 1
ATOM 815 C C . LEU A 1 113 ? -1.154 -9.387 -16.897 1.00 95.00 113 LEU A C 1
ATOM 817 O O . LEU A 1 113 ? -0.035 -9.561 -17.370 1.00 95.00 113 LEU A O 1
ATOM 821 N N . ALA A 1 114 ? -1.776 -8.207 -16.939 1.00 93.75 114 ALA A N 1
ATOM 822 C CA . ALA A 1 114 ? -1.166 -6.996 -17.486 1.00 93.75 114 ALA A CA 1
ATOM 823 C C . ALA A 1 114 ? -0.214 -6.306 -16.495 1.00 93.75 114 ALA A C 1
ATOM 825 O O . ALA A 1 114 ? 0.568 -5.452 -16.900 1.00 93.75 114 ALA A O 1
ATOM 826 N N . LEU A 1 115 ? -0.238 -6.683 -15.211 1.00 94.25 115 LEU A N 1
ATOM 827 C CA . LEU A 1 115 ? 0.695 -6.146 -14.223 1.00 94.25 115 LEU A CA 1
ATOM 828 C C . LEU A 1 115 ? 2.104 -6.736 -14.408 1.00 94.25 115 LEU A C 1
ATOM 830 O O . LEU A 1 115 ? 2.218 -7.940 -14.693 1.00 94.25 115 LEU A O 1
ATOM 834 N N . PRO A 1 116 ? 3.172 -5.951 -14.160 1.00 93.81 116 PRO A N 1
ATOM 835 C CA . PRO A 1 116 ? 4.532 -6.466 -14.015 1.00 93.81 116 PRO A CA 1
ATOM 836 C C . PRO A 1 116 ? 4.592 -7.583 -12.971 1.00 93.81 116 PRO A C 1
ATOM 838 O O . PRO A 1 116 ? 3.840 -7.566 -11.996 1.00 93.81 116 PRO A O 1
ATOM 841 N N . ALA A 1 117 ? 5.491 -8.553 -13.146 1.00 95.12 117 ALA A N 1
ATOM 842 C CA . ALA A 1 117 ? 5.528 -9.746 -12.296 1.00 95.12 117 ALA A CA 1
ATOM 843 C C . ALA A 1 117 ? 5.612 -9.450 -10.779 1.00 95.12 117 ALA A C 1
ATOM 845 O O . ALA A 1 117 ? 4.852 -10.083 -10.039 1.00 95.12 117 ALA A O 1
ATOM 846 N N . PRO A 1 118 ? 6.430 -8.485 -10.299 1.00 95.31 118 PRO A N 1
ATOM 847 C CA . PRO A 1 118 ? 6.476 -8.143 -8.875 1.00 95.31 118 PRO A CA 1
ATOM 848 C C . PRO A 1 118 ? 5.136 -7.615 -8.353 1.00 95.31 118 PRO A C 1
ATOM 850 O O . PRO A 1 118 ? 4.634 -8.077 -7.333 1.00 95.31 118 PRO A O 1
ATOM 853 N N . LEU A 1 119 ? 4.505 -6.706 -9.099 1.00 95.62 119 LEU A N 1
ATOM 854 C CA . LEU A 1 119 ? 3.226 -6.118 -8.711 1.00 95.62 119 LEU A CA 1
ATOM 855 C C . LEU A 1 119 ? 2.072 -7.122 -8.829 1.00 95.62 119 LEU A C 1
ATOM 857 O O . LEU A 1 119 ? 1.152 -7.110 -8.020 1.00 95.62 119 LEU A O 1
ATOM 861 N N . ARG A 1 120 ? 2.142 -8.043 -9.795 1.00 96.50 120 ARG A N 1
ATOM 862 C CA . ARG A 1 120 ? 1.187 -9.145 -9.947 1.00 96.50 120 ARG A CA 1
ATOM 863 C C . ARG A 1 120 ? 1.180 -10.072 -8.736 1.00 96.50 120 ARG A C 1
ATOM 865 O O . ARG A 1 120 ? 0.118 -10.571 -8.379 1.00 96.50 120 ARG A O 1
ATOM 872 N N . ALA A 1 121 ? 2.342 -10.338 -8.138 1.00 94.62 121 ALA A N 1
ATOM 873 C CA . ALA A 1 121 ? 2.421 -11.133 -6.915 1.00 94.62 121 ALA A CA 1
ATOM 874 C C . ALA A 1 121 ? 1.674 -10.431 -5.772 1.00 94.62 121 ALA A C 1
ATOM 876 O O . ALA A 1 121 ? 0.786 -11.028 -5.180 1.00 94.62 121 ALA A O 1
ATOM 877 N N . VAL A 1 122 ? 1.933 -9.136 -5.573 1.00 96.44 122 VAL A N 1
ATOM 878 C CA . VAL A 1 122 ? 1.227 -8.319 -4.573 1.00 96.44 122 VAL A CA 1
ATOM 879 C C . VAL A 1 122 ? -0.282 -8.274 -4.834 1.00 96.44 122 VAL A C 1
ATOM 881 O O . VAL A 1 122 ? -1.078 -8.452 -3.920 1.00 96.44 122 VAL A O 1
ATOM 884 N N . ALA A 1 123 ? -0.690 -8.095 -6.090 1.00 96.88 123 ALA A N 1
ATOM 885 C CA . ALA A 1 123 ? -2.094 -8.047 -6.491 1.00 96.88 123 ALA A CA 1
ATOM 886 C C . ALA A 1 123 ? -2.852 -9.364 -6.259 1.00 96.88 123 ALA A C 1
ATOM 888 O O . ALA A 1 123 ? -4.048 -9.335 -5.985 1.00 96.88 123 ALA A O 1
ATOM 889 N N . ARG A 1 124 ? -2.181 -10.521 -6.359 1.00 96.06 124 ARG A N 1
ATOM 890 C CA . ARG A 1 124 ? -2.789 -11.832 -6.053 1.00 96.06 124 ARG A CA 1
ATOM 891 C C . ARG A 1 124 ? -3.146 -11.979 -4.583 1.00 96.06 124 ARG A C 1
ATOM 893 O O . ARG A 1 124 ? -4.143 -12.622 -4.275 1.00 96.06 124 ARG A O 1
ATOM 900 N N . ASP A 1 125 ? -2.345 -11.365 -3.725 1.00 93.62 125 ASP A N 1
ATOM 901 C CA . ASP A 1 125 ? -2.507 -11.405 -2.276 1.00 93.62 125 ASP A CA 1
ATOM 902 C C . ASP A 1 125 ? -3.319 -10.199 -1.761 1.00 93.62 125 ASP A C 1
ATOM 904 O O . ASP A 1 125 ? -3.398 -9.962 -0.554 1.00 93.62 125 ASP A O 1
ATOM 908 N N . ALA A 1 126 ? -3.931 -9.422 -2.666 1.00 96.88 126 ALA A N 1
ATOM 909 C CA . ALA A 1 126 ? -4.759 -8.281 -2.309 1.00 96.88 126 ALA A CA 1
ATOM 910 C C . ALA A 1 126 ? -5.983 -8.721 -1.499 1.00 96.88 126 ALA A C 1
ATOM 912 O O . ALA A 1 126 ? -6.802 -9.520 -1.952 1.00 96.88 126 ALA A O 1
ATOM 913 N N . ALA A 1 127 ? -6.136 -8.144 -0.307 1.00 96.44 127 ALA A N 1
ATOM 914 C CA . ALA A 1 127 ? -7.305 -8.361 0.538 1.00 96.44 127 ALA A CA 1
ATOM 915 C C . ALA A 1 127 ? -8.558 -7.694 -0.050 1.00 96.44 127 ALA A C 1
ATOM 917 O O . ALA A 1 127 ? -9.677 -8.148 0.183 1.00 96.44 127 ALA A O 1
ATOM 918 N N . LEU A 1 128 ? -8.367 -6.616 -0.815 1.00 96.31 128 LEU A N 1
ATOM 919 C CA . LEU A 1 128 ? -9.434 -5.900 -1.493 1.00 96.31 128 LEU A CA 1
ATOM 920 C C . LEU A 1 128 ? -9.031 -5.610 -2.938 1.00 96.31 128 LEU A C 1
ATOM 922 O O . LEU A 1 128 ? -8.004 -4.977 -3.185 1.00 96.31 128 LEU A O 1
ATOM 926 N N . VAL A 1 129 ? -9.869 -6.040 -3.880 1.00 97.06 129 VAL A N 1
ATOM 927 C CA . VAL A 1 129 ? -9.758 -5.689 -5.299 1.00 97.06 129 VAL A CA 1
ATOM 928 C C . VAL A 1 129 ? -10.976 -4.859 -5.678 1.00 97.06 129 VAL A C 1
ATOM 930 O O . VAL A 1 129 ? -12.111 -5.285 -5.464 1.00 97.06 129 VAL A O 1
ATOM 933 N N . LEU A 1 130 ? -10.741 -3.658 -6.196 1.00 96.81 130 LEU A N 1
ATOM 934 C CA . LEU A 1 130 ? -11.782 -2.704 -6.564 1.00 96.81 130 LEU A CA 1
ATOM 935 C C . LEU A 1 130 ? -11.721 -2.415 -8.056 1.00 96.81 130 LEU A C 1
ATOM 937 O O . LEU A 1 130 ? -10.644 -2.183 -8.588 1.00 96.81 130 LEU A O 1
ATOM 941 N N . GLU A 1 131 ? -12.873 -2.333 -8.714 1.00 95.12 131 GLU A N 1
ATOM 942 C CA . GLU A 1 131 ? -12.919 -1.825 -10.089 1.00 95.12 131 GLU A CA 1
ATOM 943 C C . GLU A 1 131 ? -12.623 -0.325 -10.143 1.00 95.12 131 GLU A C 1
ATOM 945 O O . GLU A 1 131 ? -12.046 0.141 -11.103 1.00 95.12 131 GLU A O 1
ATOM 950 N N . GLU A 1 132 ? -12.943 0.452 -9.111 1.00 94.56 132 GLU A N 1
ATOM 951 C CA . GLU A 1 132 ? -12.640 1.885 -9.086 1.00 94.56 132 GLU A CA 1
ATOM 952 C C . GLU A 1 132 ? -12.427 2.375 -7.650 1.00 94.56 132 GLU A C 1
ATOM 954 O O . GLU A 1 132 ? -12.907 1.769 -6.684 1.00 94.56 132 GLU A O 1
ATOM 959 N N . ALA A 1 133 ? -11.729 3.500 -7.497 1.00 93.56 133 ALA A N 1
ATOM 960 C CA . ALA A 1 133 ? -11.537 4.139 -6.202 1.00 93.56 133 ALA A CA 1
ATOM 961 C C . ALA A 1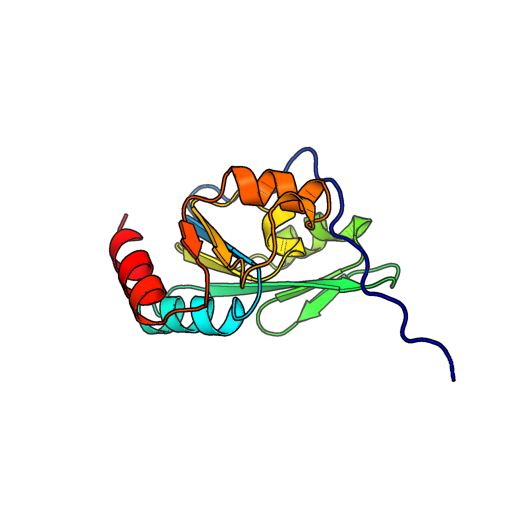 133 ? -12.871 4.702 -5.679 1.00 93.56 133 ALA A C 1
ATOM 963 O O . ALA A 1 133 ? -13.348 5.736 -6.145 1.00 93.56 133 ALA A O 1
ATOM 964 N N . ARG A 1 134 ? -13.473 4.039 -4.683 1.00 92.88 134 ARG A N 1
ATOM 965 C CA . ARG A 1 134 ? -14.742 4.473 -4.074 1.00 92.88 134 ARG A CA 1
ATOM 966 C C . ARG A 1 134 ? -14.534 4.999 -2.651 1.00 92.88 134 ARG A C 1
ATOM 968 O O . ARG A 1 134 ? -14.088 4.222 -1.804 1.00 92.88 134 ARG A O 1
ATOM 975 N N . PRO A 1 135 ? -14.945 6.244 -2.337 1.00 90.56 135 PRO A N 1
ATOM 976 C CA . PRO A 1 135 ? -14.846 6.794 -0.982 1.00 90.56 135 PRO A CA 1
ATOM 977 C C . PRO A 1 135 ? -15.515 5.915 0.082 1.00 90.56 135 PRO A C 1
ATOM 979 O O . PRO A 1 135 ? -14.903 5.612 1.097 1.00 90.56 135 PRO A O 1
ATOM 982 N N . GLY A 1 136 ? -16.713 5.386 -0.190 1.00 93.75 136 GLY A N 1
ATOM 983 C CA . GLY A 1 136 ? -17.408 4.511 0.763 1.00 93.75 136 GLY A CA 1
ATOM 984 C C . GLY A 1 136 ? -16.669 3.198 1.067 1.00 93.75 136 GLY A C 1
ATOM 985 O O . GLY A 1 136 ? -16.787 2.670 2.170 1.00 93.75 136 GLY A O 1
ATOM 986 N N . ALA A 1 137 ? -15.871 2.679 0.125 1.00 95.75 137 ALA A N 1
ATOM 987 C CA . ALA A 1 137 ? -15.026 1.509 0.371 1.00 95.75 137 ALA A CA 1
ATOM 988 C C . ALA A 1 137 ? -13.804 1.872 1.232 1.00 95.75 137 ALA A C 1
ATOM 990 O O . ALA A 1 137 ? -13.450 1.112 2.131 1.00 95.75 137 ALA A O 1
ATOM 991 N N . ALA A 1 138 ? -13.208 3.048 1.008 1.00 96.31 138 ALA A N 1
ATOM 992 C CA . ALA A 1 138 ? -12.141 3.576 1.857 1.00 96.31 138 ALA A CA 1
ATOM 993 C C . ALA A 1 138 ? -12.626 3.811 3.297 1.00 96.31 138 ALA A C 1
ATOM 995 O O . ALA A 1 138 ? -11.961 3.398 4.241 1.00 96.31 138 ALA A O 1
ATOM 996 N N . GLU A 1 139 ? -13.812 4.397 3.473 1.00 94.50 139 GLU A N 1
ATOM 997 C CA . GLU A 1 139 ? -14.437 4.618 4.785 1.00 94.50 139 GLU A CA 1
ATOM 998 C C . GLU A 1 139 ? -14.796 3.308 5.497 1.00 94.50 139 GLU A C 1
ATOM 1000 O O . GLU A 1 139 ? -14.656 3.190 6.715 1.00 94.50 139 GLU A O 1
ATOM 1005 N N . ALA A 1 140 ? -15.273 2.302 4.758 1.00 95.12 140 ALA A N 1
ATOM 1006 C CA . ALA A 1 140 ? -15.513 0.976 5.317 1.00 95.12 140 ALA A CA 1
ATOM 1007 C C . ALA A 1 140 ? -14.205 0.340 5.801 1.00 95.12 140 ALA A C 1
ATOM 1009 O O . ALA A 1 140 ? -14.132 -0.072 6.954 1.00 95.12 140 ALA A O 1
ATOM 1010 N N . LEU A 1 141 ? -13.158 0.349 4.971 1.00 96.19 141 LEU A N 1
ATOM 1011 C CA . LEU A 1 141 ? -11.844 -0.157 5.362 1.00 96.19 141 LEU A CA 1
ATOM 1012 C C . LEU A 1 141 ? -11.293 0.593 6.583 1.00 96.19 141 LEU A C 1
ATOM 1014 O O . LEU A 1 141 ? -10.841 -0.031 7.534 1.00 96.19 141 LEU A O 1
ATOM 1018 N N . ALA A 1 142 ? -11.384 1.922 6.598 1.00 94.75 142 ALA A N 1
ATOM 1019 C CA . ALA A 1 142 ? -10.934 2.759 7.706 1.00 94.75 142 ALA A CA 1
ATOM 1020 C C . ALA A 1 142 ? -11.560 2.375 9.060 1.00 94.75 142 ALA A C 1
ATOM 1022 O O . ALA A 1 142 ? -10.873 2.428 10.088 1.00 94.75 142 ALA A O 1
ATOM 1023 N N . ARG A 1 143 ? -12.837 1.967 9.055 1.00 92.88 143 ARG A N 1
ATOM 1024 C CA . ARG A 1 143 ? -13.545 1.464 10.241 1.00 92.88 143 ARG A CA 1
ATOM 1025 C C . ARG A 1 143 ? -13.061 0.085 10.676 1.00 92.88 143 ARG A C 1
ATOM 1027 O O . ARG A 1 143 ? -12.955 -0.135 11.869 1.00 92.88 143 ARG A O 1
ATOM 1034 N N . GLU A 1 144 ? -12.728 -0.805 9.744 1.00 93.19 144 GLU A N 1
ATOM 1035 C CA . GLU A 1 144 ? -12.216 -2.149 10.064 1.00 93.19 144 GLU A CA 1
ATOM 1036 C C . GLU A 1 144 ? -10.765 -2.133 10.568 1.00 93.19 144 GLU A C 1
ATOM 1038 O O . GLU A 1 144 ? -10.348 -3.023 11.303 1.00 93.19 144 GLU A O 1
ATOM 1043 N N . LEU A 1 145 ? -9.989 -1.097 10.235 1.00 89.12 145 LEU A N 1
ATOM 1044 C CA . LEU A 1 145 ? -8.624 -0.903 10.741 1.00 89.12 145 LEU A CA 1
ATOM 1045 C C . LEU A 1 145 ? -8.583 -0.543 12.245 1.00 89.12 145 LEU A C 1
ATOM 1047 O O . LEU A 1 145 ? -7.560 -0.052 12.727 1.00 89.12 145 LEU A O 1
ATOM 1051 N N . THR A 1 146 ? -9.680 -0.694 12.994 1.00 63.66 146 THR A N 1
ATOM 1052 C CA . THR A 1 146 ? -9.690 -0.607 14.460 1.00 63.66 146 THR A CA 1
ATOM 1053 C C . THR A 1 146 ? -9.170 -1.914 15.056 1.00 63.66 146 THR A C 1
ATOM 1055 O O . THR A 1 146 ? -9.941 -2.818 15.380 1.00 63.66 146 THR A O 1
ATOM 1058 N N . GLY A 1 147 ? -7.846 -1.998 15.166 1.00 53.25 147 GLY A N 1
ATOM 1059 C CA . GLY A 1 147 ? -7.164 -2.761 16.211 1.00 53.25 147 GLY A CA 1
ATOM 1060 C C . GLY A 1 147 ? -6.829 -1.839 17.373 1.00 53.25 147 GLY A C 1
ATOM 1061 O O . GLY A 1 147 ? -6.481 -0.669 17.090 1.00 53.25 147 GLY A O 1
#

pLDDT: mean 92.29, std 9.57, range [43.72, 98.38]

Radius of gyration: 14.62 Å; chains: 1; bounding box: 39×28×45 Å

Sequence (147 aa):
MPTPLERPEPPAIATPLAFPGTTVVAVFGPGERAFAEAIRAARPEAALVEATLRHAASWEPRDGGVVAHPDALLDALKEAWPAGPLVVGIGAAFAVAVKATVVVWIADGLPLLALPAPLRAVARDAALVLEEARPGAAEALARELTG

Foldseek 3Di:
DPDPPDFDAADQDPDADEDPQAAEEEEEDPCSVVLVVLLCVLVVQEQAEEEGEDPDQAKDDDDRYIYGHNVCLLVRCVVPPDDGNYYYYYYQNNLLRHPHPAYEYQCLVPDLVNGDPSSSVSVVVHPYYHNHRDSVVSNVVSVVPPD